Protein AF-A0A382QU37-F1 (afdb_monomer_lite)

Structure (mmCIF, N/CA/C/O backbone):
data_AF-A0A382QU37-F1
#
_entry.id   AF-A0A382QU37-F1
#
loop_
_atom_site.group_PDB
_atom_site.id
_atom_site.type_symbol
_atom_site.label_atom_id
_atom_site.label_alt_id
_atom_site.label_comp_id
_atom_site.label_asym_id
_atom_site.label_entity_id
_atom_site.label_seq_id
_atom_site.pdbx_PDB_ins_code
_atom_site.Cartn_x
_atom_site.Cartn_y
_atom_site.Cartn_z
_atom_site.occupancy
_atom_site.B_iso_or_equiv
_atom_site.auth_seq_id
_atom_site.auth_comp_id
_atom_site.auth_asym_id
_atom_site.auth_atom_id
_atom_site.pdbx_PDB_model_num
ATOM 1 N N . MET A 1 1 ? -37.502 12.002 5.101 1.00 45.00 1 MET A N 1
ATOM 2 C CA . MET A 1 1 ? -36.360 11.709 5.995 1.00 45.00 1 MET A CA 1
ATOM 3 C C . MET A 1 1 ? -35.681 10.447 5.470 1.00 45.00 1 MET A C 1
ATOM 5 O O . MET A 1 1 ? -36.307 9.405 5.558 1.00 45.00 1 MET A O 1
ATOM 9 N N . LEU A 1 2 ? -34.494 10.528 4.847 1.00 39.97 2 LEU A N 1
ATOM 10 C CA . LEU A 1 2 ? -33.598 9.373 4.631 1.00 39.97 2 LEU A CA 1
ATOM 11 C C . LEU A 1 2 ? -32.201 9.871 4.199 1.00 39.97 2 LEU A C 1
ATOM 13 O O . LEU A 1 2 ? -31.842 9.879 3.026 1.00 39.97 2 LEU A O 1
ATOM 17 N N . GLY A 1 3 ? -31.432 10.384 5.159 1.00 38.56 3 GLY A N 1
ATOM 18 C CA . GLY A 1 3 ? -30.033 10.734 4.935 1.00 38.56 3 GLY A CA 1
ATOM 19 C C . GLY A 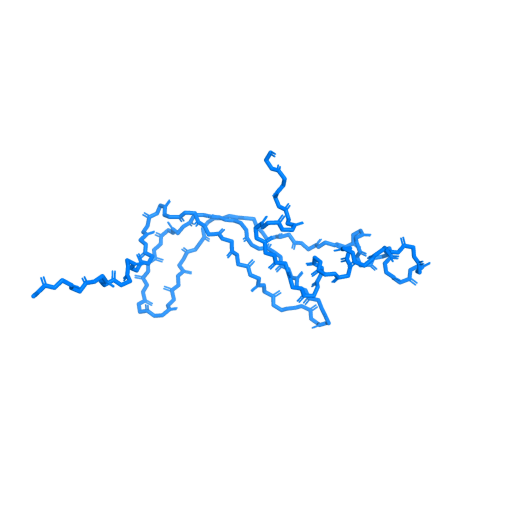1 3 ? -29.180 9.473 5.001 1.00 38.56 3 GLY A C 1
ATOM 20 O O . GLY A 1 3 ? -28.958 8.943 6.087 1.00 38.56 3 GLY A O 1
ATOM 21 N N . LEU A 1 4 ? -28.682 9.006 3.856 1.00 47.31 4 LEU A N 1
ATOM 22 C CA . LEU A 1 4 ? -27.530 8.105 3.784 1.00 47.31 4 LEU A CA 1
ATOM 23 C C . LEU A 1 4 ? -26.295 8.889 4.253 1.00 47.31 4 LEU A C 1
ATOM 25 O O . LEU A 1 4 ? -25.484 9.345 3.449 1.00 47.31 4 LEU A O 1
ATOM 29 N N . GLY A 1 5 ? -26.186 9.129 5.561 1.00 40.09 5 GLY A N 1
ATOM 30 C CA . GLY A 1 5 ? -24.971 9.684 6.141 1.00 40.09 5 GLY A CA 1
ATOM 31 C C . GLY A 1 5 ? -23.817 8.762 5.768 1.00 40.09 5 GLY A C 1
ATOM 32 O O . GLY A 1 5 ? -23.896 7.560 6.026 1.00 40.09 5 GLY A O 1
ATOM 33 N N . LYS A 1 6 ? -22.773 9.299 5.120 1.00 53.81 6 LYS A N 1
ATOM 34 C CA . LYS A 1 6 ? -21.521 8.566 4.898 1.00 53.81 6 LYS A CA 1
ATOM 35 C C . LYS A 1 6 ? -21.121 7.967 6.243 1.00 53.81 6 LYS A C 1
ATOM 37 O O . LYS A 1 6 ? -20.815 8.722 7.164 1.00 53.81 6 LYS A O 1
ATOM 42 N N . LYS A 1 7 ? -21.174 6.637 6.378 1.00 67.44 7 LYS A N 1
ATOM 43 C CA . LYS A 1 7 ? -20.598 5.970 7.546 1.00 67.44 7 LYS A CA 1
ATOM 44 C C . LYS A 1 7 ? -19.133 6.391 7.577 1.00 67.44 7 LYS A C 1
ATOM 46 O O . LYS A 1 7 ? -18.396 6.115 6.634 1.00 67.44 7 LYS A O 1
ATOM 51 N N . GLY A 1 8 ? -18.768 7.165 8.595 1.00 79.69 8 GLY A N 1
ATOM 52 C CA . GLY A 1 8 ? -17.374 7.483 8.858 1.00 79.69 8 GLY A CA 1
ATOM 53 C C . GLY A 1 8 ? -16.607 6.198 9.146 1.00 79.69 8 GLY A C 1
ATOM 54 O O . GLY A 1 8 ? -17.210 5.176 9.480 1.00 79.69 8 GLY A O 1
ATOM 55 N N . LEU A 1 9 ? -15.286 6.266 9.014 1.00 88.88 9 LEU A N 1
ATOM 56 C CA . LEU A 1 9 ? -14.420 5.195 9.489 1.00 88.88 9 LEU A CA 1
ATOM 57 C C . LEU A 1 9 ? -14.644 4.988 10.990 1.00 88.88 9 LEU A C 1
ATOM 59 O O . LEU A 1 9 ? -14.954 5.936 11.717 1.00 88.88 9 LEU A O 1
ATOM 63 N N . LYS A 1 10 ? -14.462 3.758 11.449 1.00 92.75 10 LYS A N 1
ATOM 64 C CA . LYS A 1 10 ? -14.445 3.384 12.866 1.00 92.75 10 LYS A CA 1
ATOM 65 C C . LYS A 1 10 ? -13.285 2.436 13.142 1.00 92.75 10 LYS A C 1
ATOM 67 O O . LYS A 1 10 ? -12.727 1.835 12.227 1.00 92.75 10 LYS A O 1
ATOM 72 N N . GLU A 1 11 ? -12.939 2.291 14.415 1.00 94.31 11 GLU A N 1
ATOM 73 C CA . GLU A 1 11 ? -11.978 1.278 14.851 1.00 94.31 11 GLU A CA 1
ATOM 74 C C . GLU A 1 11 ? -12.388 -0.120 14.368 1.00 94.31 11 GLU A C 1
ATOM 76 O O . GLU A 1 11 ? -13.569 -0.480 14.369 1.00 94.31 11 GLU A O 1
ATOM 81 N N . GLY A 1 12 ? -11.399 -0.887 13.914 1.00 95.31 12 GLY A N 1
ATOM 82 C CA . GLY A 1 12 ? -11.582 -2.200 13.302 1.00 95.31 12 GLY A CA 1
ATOM 83 C C . GLY A 1 12 ? -11.890 -2.184 11.802 1.00 95.31 12 GLY A C 1
ATOM 84 O O . GLY A 1 12 ? -11.790 -3.239 11.179 1.00 95.31 12 GLY A O 1
ATOM 85 N N . ASP A 1 13 ? -12.216 -1.037 11.191 1.00 95.25 13 ASP A N 1
ATOM 86 C CA . ASP A 1 13 ? -12.381 -0.973 9.735 1.00 95.25 13 ASP A CA 1
ATOM 87 C C . ASP A 1 13 ? -11.044 -1.244 9.033 1.00 95.25 13 ASP A C 1
ATOM 89 O O . ASP A 1 13 ? -10.007 -0.677 9.393 1.00 95.25 13 ASP A O 1
ATOM 93 N N . PHE A 1 14 ? -11.069 -2.088 7.999 1.00 94.88 14 PHE A N 1
ATOM 94 C CA . PHE A 1 14 ? -9.914 -2.297 7.134 1.00 94.88 14 PHE A CA 1
ATOM 95 C C . PHE A 1 14 ? -9.769 -1.142 6.155 1.00 94.88 14 PHE A C 1
ATOM 97 O O . PHE A 1 14 ? -10.745 -0.688 5.555 1.00 94.88 14 PHE A O 1
ATOM 104 N N . ILE A 1 15 ? -8.533 -0.698 5.961 1.00 94.38 15 ILE A N 1
ATOM 105 C CA . ILE A 1 15 ? -8.223 0.390 5.050 1.00 94.38 15 ILE A CA 1
ATOM 106 C C . ILE A 1 15 ? -7.174 -0.021 4.026 1.00 94.38 15 ILE A C 1
ATOM 108 O O . ILE A 1 15 ? -6.210 -0.733 4.317 1.00 94.38 15 ILE A O 1
ATOM 112 N N . PHE A 1 16 ? -7.367 0.518 2.829 1.00 95.75 16 PHE A N 1
ATOM 113 C CA . PHE A 1 16 ? -6.352 0.639 1.803 1.00 95.75 16 PHE A CA 1
ATOM 114 C C . PHE A 1 16 ? -6.051 2.123 1.639 1.00 95.75 16 PHE A C 1
ATOM 116 O O . PHE A 1 16 ? -6.960 2.913 1.374 1.00 95.75 16 PHE A O 1
ATOM 123 N N . ALA A 1 17 ? -4.791 2.514 1.775 1.00 94.31 17 ALA A N 1
ATOM 124 C CA . ALA A 1 17 ? -4.379 3.887 1.525 1.00 94.31 17 ALA A CA 1
ATOM 125 C C . ALA A 1 17 ? -3.111 3.937 0.680 1.00 94.31 17 ALA A C 1
ATOM 127 O O . ALA A 1 17 ? -2.338 2.983 0.605 1.00 94.31 17 ALA A O 1
ATOM 128 N N . ARG A 1 18 ? -2.895 5.087 0.048 1.00 94.38 18 ARG A N 1
ATOM 129 C CA . ARG A 1 18 ? -1.672 5.386 -0.691 1.00 94.38 18 ARG A CA 1
ATOM 130 C C . ARG A 1 18 ? -0.938 6.530 -0.020 1.00 94.38 18 ARG A C 1
ATOM 132 O O . ARG A 1 18 ? -1.560 7.503 0.404 1.00 94.38 18 ARG A O 1
ATOM 139 N N . GLN A 1 19 ? 0.376 6.408 0.054 1.00 95.19 19 GLN A N 1
ATOM 140 C CA . GLN A 1 19 ? 1.254 7.448 0.562 1.00 95.19 19 GLN A CA 1
ATOM 141 C C . GLN A 1 19 ? 2.207 7.868 -0.563 1.00 95.19 19 GLN A C 1
ATOM 143 O O . GLN A 1 19 ? 2.967 7.016 -1.030 1.00 95.19 19 GLN A O 1
ATOM 148 N N . PRO A 1 20 ? 2.187 9.139 -1.003 1.00 95.25 20 PRO A N 1
ATOM 149 C CA . PRO A 1 20 ? 3.124 9.634 -2.008 1.00 95.25 20 PRO A CA 1
ATOM 150 C C . PRO A 1 20 ? 4.587 9.397 -1.607 1.00 95.25 20 PRO A C 1
ATOM 152 O O . PRO A 1 20 ? 4.959 9.586 -0.448 1.00 95.25 20 PRO A O 1
ATOM 155 N N . ASP A 1 21 ? 5.404 8.979 -2.570 1.00 93.25 21 ASP A N 1
ATOM 156 C CA . ASP A 1 21 ? 6.821 8.645 -2.413 1.00 93.25 21 ASP A CA 1
ATOM 157 C C . ASP A 1 21 ? 7.569 8.965 -3.719 1.00 93.25 21 ASP A C 1
ATOM 159 O O . ASP A 1 21 ? 7.780 8.101 -4.575 1.00 93.25 21 ASP A O 1
ATOM 163 N N . GLY A 1 22 ? 7.912 10.244 -3.896 1.00 93.06 22 GLY A N 1
ATOM 164 C CA . GLY A 1 22 ? 8.459 10.763 -5.151 1.00 93.06 22 GLY A CA 1
ATOM 165 C C . GLY A 1 22 ? 7.427 10.704 -6.280 1.00 93.06 22 GLY A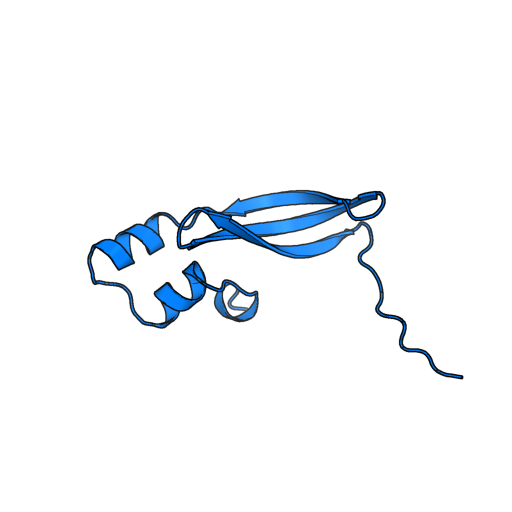 C 1
ATOM 166 O O . GLY A 1 22 ? 6.317 11.212 -6.136 1.00 93.06 22 GLY A O 1
ATOM 167 N N . GLU A 1 23 ? 7.787 10.071 -7.397 1.00 91.31 23 GLU A N 1
ATOM 168 C CA . GLU A 1 23 ? 6.906 9.905 -8.567 1.00 91.31 23 GLU A CA 1
ATOM 169 C C . GLU A 1 23 ? 5.876 8.769 -8.425 1.00 91.31 23 GLU A C 1
ATOM 171 O O . GLU A 1 23 ? 4.990 8.612 -9.270 1.00 91.31 23 GLU A O 1
ATOM 176 N N . TYR A 1 24 ? 5.991 7.960 -7.369 1.00 94.81 24 TYR A N 1
ATOM 177 C CA . TYR A 1 24 ? 5.161 6.780 -7.131 1.00 94.81 24 TYR A CA 1
ATOM 178 C C . TYR A 1 24 ? 4.508 6.833 -5.748 1.00 94.81 24 TYR A C 1
ATOM 180 O O . TYR A 1 24 ? 4.602 7.822 -5.024 1.00 94.81 24 TYR A O 1
ATOM 188 N N . ASN A 1 25 ? 3.825 5.754 -5.370 1.00 97.06 25 ASN A N 1
ATOM 189 C CA . ASN A 1 25 ? 3.169 5.634 -4.076 1.00 97.06 25 ASN A CA 1
ATOM 190 C C . ASN A 1 25 ? 3.649 4.387 -3.329 1.00 97.06 25 ASN A C 1
ATOM 192 O O . ASN A 1 25 ? 3.838 3.319 -3.918 1.00 97.06 25 ASN A O 1
ATOM 196 N N . LYS A 1 26 ? 3.773 4.513 -2.009 1.00 96.94 26 LYS A N 1
ATOM 197 C CA . LYS A 1 26 ? 3.705 3.379 -1.086 1.00 96.94 26 LYS A CA 1
ATOM 198 C C . LYS A 1 26 ? 2.244 3.006 -0.870 1.00 96.94 26 LYS A C 1
ATOM 200 O O . LYS A 1 26 ? 1.354 3.856 -0.954 1.00 96.94 26 LYS A O 1
ATOM 205 N N . ILE A 1 27 ? 2.013 1.739 -0.569 1.00 96.75 27 ILE A N 1
ATOM 206 C CA . ILE A 1 27 ? 0.680 1.189 -0.333 1.00 96.75 27 ILE A CA 1
ATOM 207 C C . ILE A 1 27 ? 0.567 0.845 1.146 1.00 96.75 27 ILE A C 1
ATOM 209 O O . ILE A 1 27 ? 1.501 0.292 1.720 1.00 96.75 27 ILE A O 1
ATOM 213 N N . ILE A 1 28 ? -0.557 1.177 1.765 1.00 96.50 28 ILE A N 1
ATOM 214 C CA . ILE A 1 28 ? -0.837 0.891 3.168 1.00 96.50 28 ILE A CA 1
ATOM 215 C C . ILE A 1 28 ? -2.036 -0.045 3.233 1.00 96.50 28 ILE A C 1
ATOM 217 O O . ILE A 1 28 ? -3.100 0.278 2.705 1.00 96.50 28 ILE A O 1
ATOM 221 N N . PHE A 1 29 ? -1.856 -1.164 3.928 1.00 96.12 29 PHE A N 1
ATOM 222 C CA . PHE A 1 29 ? -2.923 -2.084 4.311 1.00 96.12 29 PHE A CA 1
ATOM 223 C C . PHE A 1 29 ? -2.962 -2.173 5.823 1.00 96.12 29 PHE A C 1
ATOM 225 O O . PHE A 1 29 ? -1.923 -2.388 6.445 1.00 96.12 29 PHE A O 1
ATOM 232 N N . GLY A 1 30 ? -4.134 -2.047 6.426 1.00 96.25 30 GLY A N 1
ATOM 233 C CA . GLY A 1 30 ? -4.237 -2.172 7.872 1.00 96.25 30 GLY A CA 1
ATOM 234 C C . GLY A 1 30 ? -5.654 -2.050 8.379 1.00 96.25 30 GLY A C 1
ATOM 235 O O . GLY A 1 30 ? -6.601 -1.965 7.599 1.00 96.25 30 GLY A O 1
ATOM 236 N N . ALA A 1 31 ? -5.773 -2.024 9.698 1.00 97.31 31 ALA A N 1
ATOM 237 C CA . ALA A 1 31 ? -7.016 -1.758 10.396 1.00 97.31 31 ALA A CA 1
ATOM 238 C C . ALA A 1 31 ? -6.912 -0.443 11.173 1.00 97.31 31 ALA A C 1
ATOM 240 O O . ALA A 1 31 ? -5.852 -0.107 11.715 1.00 97.31 31 ALA A O 1
ATOM 241 N N . VAL A 1 32 ? -8.018 0.295 11.236 1.00 96.81 32 VAL A N 1
ATOM 242 C CA . VAL A 1 32 ? -8.132 1.500 12.061 1.00 96.81 32 VAL A CA 1
ATOM 243 C C . VAL A 1 32 ? -8.034 1.115 13.536 1.00 96.81 32 VAL A 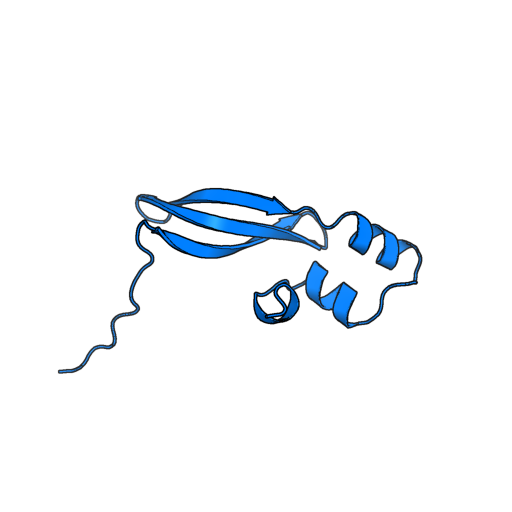C 1
ATOM 245 O O . VAL A 1 32 ? -8.779 0.257 14.006 1.00 96.81 32 VAL A O 1
ATOM 248 N N . THR A 1 33 ? -7.146 1.772 14.276 1.00 97.06 33 THR A N 1
ATOM 249 C CA . THR A 1 33 ? -6.967 1.580 15.727 1.00 97.06 33 THR A CA 1
ATOM 250 C C . THR A 1 33 ? -7.448 2.753 16.567 1.00 97.06 33 THR A C 1
ATOM 252 O O . THR A 1 33 ? -7.552 2.618 17.778 1.00 97.06 33 THR A O 1
ATOM 255 N N . GLY A 1 34 ? -7.729 3.898 15.947 1.00 94.06 34 GLY A N 1
ATOM 256 C CA . GLY A 1 34 ? -8.274 5.061 16.634 1.00 94.06 34 GLY A CA 1
ATOM 257 C C . GLY A 1 34 ? -8.517 6.216 15.677 1.00 94.06 34 GLY A C 1
ATOM 258 O O . GLY A 1 34 ? -7.875 6.314 14.629 1.00 94.06 34 GLY A O 1
ATOM 259 N N . ILE A 1 35 ? -9.446 7.102 16.024 1.00 94.69 35 ILE A N 1
ATOM 260 C CA . ILE A 1 35 ? -9.757 8.296 15.230 1.00 94.69 35 ILE A CA 1
ATOM 261 C C . ILE A 1 35 ? -9.757 9.509 16.153 1.00 94.69 35 ILE A C 1
ATOM 263 O O . ILE A 1 35 ? -10.502 9.560 17.129 1.00 94.69 35 ILE A O 1
ATOM 267 N N . GLN A 1 36 ? -8.930 10.502 15.830 1.00 93.19 36 GLN A N 1
ATOM 268 C CA . GLN A 1 36 ? -8.842 11.760 16.564 1.00 93.19 36 GLN A CA 1
ATOM 269 C C . GLN A 1 36 ? -8.931 12.936 15.588 1.00 93.19 36 GLN A C 1
ATOM 271 O O . GLN A 1 36 ? -7.956 13.308 14.928 1.00 93.19 36 GLN A O 1
ATOM 276 N N . GLY A 1 37 ? -10.124 13.527 15.482 1.00 89.69 37 GLY A N 1
ATOM 277 C CA . GLY A 1 37 ? -10.407 14.570 14.497 1.00 89.69 37 GLY A CA 1
ATOM 278 C C . GLY A 1 37 ? -10.211 14.047 13.072 1.00 89.69 37 GLY A C 1
ATOM 279 O O . GLY A 1 37 ? -10.902 13.128 12.647 1.00 89.69 37 GLY A O 1
ATOM 280 N N . THR A 1 38 ? -9.254 14.620 12.340 1.00 88.88 38 THR A N 1
ATOM 281 C CA . THR A 1 38 ? -8.890 14.203 10.973 1.00 88.88 38 THR A CA 1
ATOM 282 C C . THR A 1 38 ? -7.742 13.193 10.922 1.00 88.88 38 THR A C 1
ATOM 284 O O . THR A 1 38 ? -7.335 12.783 9.835 1.00 88.88 38 THR A O 1
ATOM 287 N N . LYS A 1 39 ? -7.196 12.793 12.078 1.00 92.50 39 LYS A N 1
ATOM 288 C CA . LYS A 1 39 ? -6.122 11.802 12.173 1.00 92.50 39 LYS A CA 1
ATOM 289 C C . LYS A 1 39 ? -6.707 10.422 12.433 1.00 92.50 39 LYS A C 1
ATOM 291 O O . LYS A 1 39 ? -7.566 10.256 13.296 1.00 92.50 39 LYS A O 1
ATOM 296 N N . ILE A 1 40 ? -6.197 9.439 11.704 1.00 93.56 40 ILE A N 1
ATOM 297 C CA . ILE A 1 40 ? -6.599 8.039 11.807 1.00 93.56 40 ILE A CA 1
ATOM 298 C C . ILE A 1 40 ? -5.354 7.246 12.197 1.00 93.56 40 ILE A C 1
ATOM 300 O O . ILE A 1 40 ? -4.347 7.278 11.489 1.00 93.56 40 ILE A O 1
ATOM 304 N N . GLY A 1 41 ? -5.415 6.572 13.341 1.00 95.38 41 GLY A N 1
ATOM 305 C CA . GLY A 1 41 ? -4.440 5.571 13.748 1.00 95.38 41 GLY A CA 1
ATOM 306 C C . GLY A 1 41 ? -4.673 4.290 12.961 1.00 95.38 41 GLY A C 1
ATOM 307 O O . GLY A 1 41 ? -5.813 3.848 12.812 1.00 95.38 41 GLY A O 1
ATOM 308 N N . VAL A 1 42 ? -3.600 3.712 12.432 1.00 96.31 42 VAL A N 1
ATOM 309 C CA . VAL A 1 42 ? -3.655 2.515 11.592 1.00 96.31 42 VAL A CA 1
ATOM 310 C C . VAL A 1 42 ? -2.588 1.552 12.077 1.00 96.31 42 VAL A C 1
ATOM 312 O O . VAL A 1 42 ? -1.419 1.925 12.164 1.00 96.31 42 VAL A O 1
ATOM 315 N N . ASN A 1 43 ? -2.982 0.315 12.362 1.00 97.25 43 ASN A N 1
ATOM 316 C CA . ASN A 1 43 ? -2.046 -0.787 12.551 1.00 97.25 43 ASN A CA 1
ATOM 317 C C . ASN A 1 43 ? -2.052 -1.660 11.294 1.00 97.25 43 ASN A C 1
ATOM 319 O O . ASN A 1 43 ? -3.114 -2.101 10.848 1.00 97.25 43 ASN A O 1
ATOM 323 N N . GLY A 1 44 ? -0.884 -1.870 10.692 1.00 95.62 44 GLY A N 1
ATOM 324 C CA . GLY A 1 44 ? -0.788 -2.506 9.388 1.00 95.62 44 GLY A CA 1
ATOM 325 C C . GLY A 1 44 ? 0.614 -2.503 8.790 1.00 95.62 44 GLY A C 1
ATOM 326 O O . GLY A 1 44 ? 1.613 -2.358 9.491 1.00 95.62 44 GLY A O 1
ATOM 327 N N . ILE A 1 45 ? 0.672 -2.669 7.471 1.00 97.00 45 ILE A N 1
ATOM 328 C CA . ILE A 1 45 ? 1.900 -2.801 6.688 1.00 97.00 45 ILE A CA 1
ATOM 329 C C . ILE A 1 45 ? 1.977 -1.659 5.677 1.00 97.00 45 ILE A C 1
ATOM 331 O O . ILE A 1 45 ? 1.006 -1.362 4.979 1.00 97.00 45 ILE A O 1
ATOM 335 N N . ILE A 1 46 ? 3.164 -1.060 5.567 1.00 96.56 46 ILE A N 1
ATOM 336 C CA . ILE A 1 46 ? 3.514 -0.130 4.493 1.00 96.56 46 ILE A CA 1
ATOM 337 C C . ILE A 1 46 ? 4.377 -0.881 3.483 1.00 96.56 46 ILE A C 1
ATOM 339 O O . ILE A 1 46 ? 5.470 -1.346 3.803 1.00 96.56 46 ILE A O 1
ATOM 343 N N . ILE A 1 47 ? 3.897 -0.982 2.251 1.00 96.00 47 ILE A N 1
ATOM 344 C CA . ILE A 1 47 ? 4.575 -1.663 1.155 1.00 96.00 47 ILE A CA 1
ATOM 345 C C . ILE A 1 47 ? 5.230 -0.618 0.256 1.00 96.00 47 ILE A C 1
ATOM 347 O O . ILE A 1 47 ? 4.559 0.238 -0.323 1.00 96.00 47 ILE A O 1
ATOM 351 N N . ASN A 1 48 ? 6.551 -0.720 0.106 1.00 96.19 48 ASN A N 1
ATOM 352 C CA . ASN A 1 48 ? 7.307 -0.006 -0.917 1.00 96.19 48 ASN A CA 1
ATOM 353 C C . ASN A 1 48 ? 7.578 -0.961 -2.098 1.00 96.19 48 ASN A C 1
ATOM 355 O O . ASN A 1 48 ? 8.406 -1.863 -1.957 1.00 96.19 48 ASN A O 1
ATOM 359 N N . PRO A 1 49 ? 6.907 -0.798 -3.252 1.00 93.38 49 PRO A N 1
ATOM 360 C CA . PRO A 1 49 ? 6.987 -1.725 -4.387 1.00 93.38 49 PRO A CA 1
ATOM 361 C C . PRO A 1 49 ? 8.290 -1.577 -5.206 1.00 93.38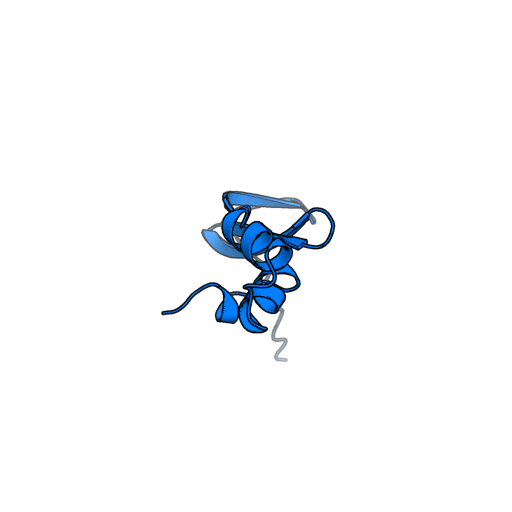 49 PRO A C 1
ATOM 363 O O . PRO A 1 49 ? 8.264 -1.366 -6.418 1.00 93.38 49 PRO A O 1
ATOM 366 N N . VAL A 1 50 ? 9.451 -1.714 -4.557 1.00 94.50 50 VAL A N 1
ATOM 367 C CA . VAL A 1 50 ? 10.791 -1.527 -5.153 1.00 94.50 50 VAL A CA 1
ATOM 368 C C . VAL A 1 50 ? 11.035 -2.394 -6.388 1.00 94.50 50 VAL A C 1
ATOM 370 O O . VAL A 1 50 ? 11.533 -1.905 -7.395 1.00 94.50 50 VAL A O 1
ATOM 373 N N . GLY A 1 51 ? 10.605 -3.658 -6.376 1.00 93.25 51 GLY A N 1
ATOM 374 C CA . GLY A 1 51 ? 10.768 -4.541 -7.534 1.00 93.25 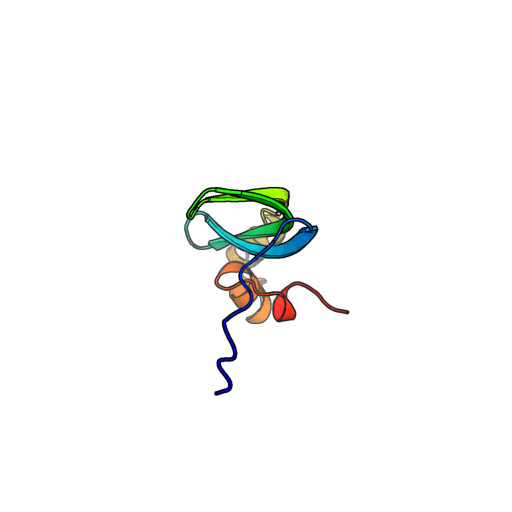51 GLY A CA 1
ATOM 375 C C . GLY A 1 51 ? 9.993 -4.067 -8.768 1.00 93.25 51 GLY A C 1
ATOM 376 O O . GLY A 1 51 ? 10.441 -4.263 -9.896 1.00 93.25 51 GLY A O 1
ATOM 377 N N . LEU A 1 52 ? 8.845 -3.415 -8.568 1.00 92.94 52 LEU A N 1
ATOM 378 C CA . LEU A 1 52 ? 8.040 -2.865 -9.656 1.00 92.94 52 LEU A CA 1
ATOM 379 C C . LEU A 1 52 ? 8.649 -1.565 -10.190 1.00 92.94 52 LEU A C 1
ATOM 381 O O . LEU A 1 52 ? 8.688 -1.382 -11.406 1.00 92.94 52 LEU A O 1
ATOM 385 N N . LYS A 1 53 ? 9.188 -0.719 -9.297 1.00 94.12 53 LYS A N 1
ATOM 386 C CA . LYS A 1 53 ? 9.957 0.484 -9.664 1.00 94.12 53 LYS A CA 1
ATOM 387 C C . LYS A 1 53 ? 11.139 0.103 -10.566 1.00 94.12 53 LYS A C 1
ATOM 389 O O . LYS A 1 53 ? 11.235 0.593 -11.687 1.00 94.12 53 LYS A O 1
ATOM 394 N N . ASN A 1 54 ? 11.917 -0.903 -10.162 1.00 94.62 54 ASN A N 1
ATOM 395 C CA . ASN A 1 54 ? 13.047 -1.409 -10.947 1.00 94.62 54 ASN A CA 1
ATOM 396 C C . ASN A 1 54 ? 12.621 -1.938 -12.330 1.00 94.62 54 ASN A C 1
ATOM 398 O O . ASN A 1 54 ? 13.338 -1.771 -13.314 1.00 94.62 54 ASN A O 1
ATOM 402 N N . LYS A 1 55 ? 11.448 -2.581 -12.444 1.00 93.44 55 LYS A N 1
ATOM 403 C CA . LYS A 1 55 ? 10.927 -3.039 -13.746 1.00 93.44 55 LYS A CA 1
ATOM 404 C C . LYS A 1 55 ? 10.592 -1.880 -14.688 1.00 93.44 55 LYS A C 1
ATOM 406 O O . LYS A 1 55 ? 10.757 -2.055 -15.896 1.00 93.44 55 LYS A O 1
ATOM 411 N N . ILE A 1 56 ? 10.125 -0.739 -14.170 1.00 91.94 56 ILE A N 1
ATOM 412 C CA . ILE A 1 56 ? 9.899 0.467 -14.983 1.00 91.94 56 ILE A CA 1
ATOM 413 C C . ILE A 1 56 ? 11.227 1.009 -15.493 1.00 91.94 56 ILE A C 1
ATOM 415 O O . ILE A 1 56 ? 11.364 1.215 -16.694 1.00 91.94 56 ILE A O 1
ATOM 419 N N . GLU A 1 57 ? 12.205 1.183 -14.606 1.00 91.56 57 GLU A N 1
ATOM 420 C CA . GLU A 1 57 ? 13.525 1.720 -14.966 1.00 91.56 57 GLU A CA 1
ATOM 421 C C . GLU A 1 57 ? 14.222 0.871 -16.038 1.00 91.56 57 GLU A C 1
ATOM 423 O O . GLU A 1 57 ? 14.882 1.395 -16.928 1.00 91.56 57 GLU A O 1
ATOM 428 N N . GLN A 1 58 ? 14.016 -0.448 -16.007 1.00 93.75 58 GLN A N 1
ATOM 429 C CA . GLN A 1 58 ? 14.544 -1.375 -17.011 1.00 93.75 58 GLN A CA 1
ATOM 430 C C . GLN A 1 58 ? 13.764 -1.390 -18.338 1.00 93.75 58 GLN A C 1
ATOM 432 O O . GLN A 1 58 ? 14.119 -2.160 -19.229 1.00 93.75 58 GLN A O 1
ATOM 437 N N . GLY A 1 59 ? 12.669 -0.633 -18.467 1.00 93.44 59 GLY A N 1
ATOM 438 C CA . GLY A 1 59 ? 11.797 -0.658 -19.646 1.00 93.44 59 GLY A CA 1
ATOM 439 C C . GLY A 1 59 ? 11.012 -1.965 -19.820 1.00 93.44 59 GLY A C 1
ATOM 440 O O . GLY A 1 59 ? 10.546 -2.267 -20.913 1.00 93.44 59 GLY A O 1
ATOM 441 N N . LYS A 1 60 ? 10.868 -2.766 -18.754 1.00 94.06 60 LYS A N 1
ATOM 442 C CA . LYS A 1 60 ? 10.224 -4.097 -18.778 1.00 94.06 60 LYS A CA 1
ATOM 443 C C . LYS A 1 60 ? 8.815 -4.104 -18.179 1.00 94.06 60 LYS A C 1
ATOM 445 O O . LYS A 1 60 ? 8.208 -5.163 -18.025 1.00 94.06 60 LYS A O 1
ATOM 450 N N . ALA A 1 61 ? 8.308 -2.948 -17.765 1.00 92.56 61 ALA A N 1
ATOM 451 C CA . ALA A 1 61 ? 6.999 -2.819 -17.143 1.00 92.56 61 ALA A CA 1
ATOM 452 C C . ALA A 1 61 ? 5.895 -2.596 -18.187 1.00 92.56 61 ALA A C 1
ATOM 454 O O . ALA A 1 61 ? 6.003 -1.719 -19.038 1.00 92.56 61 ALA A O 1
ATOM 455 N N . GLY A 1 62 ? 4.804 -3.359 -18.083 1.00 92.62 62 GLY A N 1
ATOM 456 C CA . GLY A 1 62 ? 3.577 -3.099 -18.841 1.00 92.62 62 GLY A CA 1
ATOM 457 C C . GLY A 1 62 ? 2.716 -1.995 -18.214 1.00 92.62 62 GLY A C 1
ATOM 458 O O . GLY A 1 62 ? 2.952 -1.576 -17.079 1.00 92.62 62 GLY A O 1
ATOM 459 N N . ALA A 1 63 ? 1.664 -1.572 -18.922 1.00 92.81 63 ALA A N 1
ATOM 460 C CA . ALA A 1 63 ? 0.777 -0.479 -18.501 1.00 92.81 63 ALA A CA 1
ATOM 461 C C . ALA A 1 63 ? 0.192 -0.668 -17.086 1.00 92.81 63 ALA A C 1
ATOM 463 O O . ALA A 1 63 ? 0.196 0.266 -16.287 1.00 92.81 63 ALA A O 1
ATOM 464 N N . ARG A 1 64 ? -0.213 -1.897 -16.734 1.00 91.25 64 ARG A N 1
ATOM 465 C CA . ARG A 1 64 ? -0.758 -2.226 -15.403 1.00 91.25 64 ARG A CA 1
ATOM 466 C C . ARG A 1 64 ? 0.243 -1.983 -14.269 1.00 91.25 64 ARG A C 1
ATOM 468 O O . ARG A 1 64 ? -0.131 -1.515 -13.202 1.00 91.25 64 ARG A O 1
ATOM 475 N N . SER A 1 65 ? 1.525 -2.267 -14.494 1.00 92.50 65 SER A N 1
ATOM 476 C CA . SER A 1 65 ? 2.582 -2.020 -13.506 1.00 92.50 65 SER A CA 1
ATOM 477 C C . SER A 1 65 ? 2.748 -0.529 -13.212 1.00 92.50 65 SER A C 1
ATOM 479 O O . SER A 1 65 ? 2.929 -0.135 -12.062 1.00 92.50 65 SER A O 1
ATOM 481 N N . VAL A 1 66 ? 2.669 0.300 -14.257 1.00 93.69 66 VAL A N 1
ATOM 482 C CA . VAL A 1 66 ? 2.734 1.762 -14.136 1.00 93.69 66 VAL A CA 1
ATOM 483 C C . VAL A 1 66 ? 1.508 2.291 -13.396 1.00 93.69 66 VAL A C 1
ATOM 485 O O . VAL A 1 66 ? 1.644 3.137 -12.514 1.00 93.69 66 VAL A O 1
ATOM 488 N N . GLU A 1 67 ? 0.326 1.762 -13.715 1.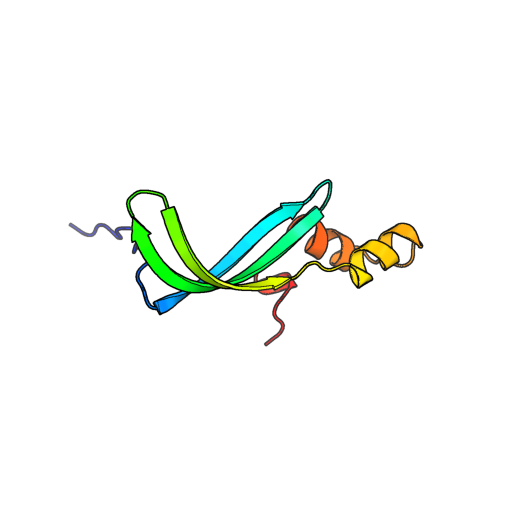00 94.44 67 GLU A N 1
ATOM 489 C CA . GLU A 1 67 ? -0.925 2.113 -13.044 1.00 94.44 67 GLU A CA 1
ATOM 490 C C . GLU A 1 67 ? -0.867 1.817 -11.541 1.00 94.44 67 GLU A C 1
ATOM 492 O O . GLU A 1 67 ? -1.144 2.706 -10.743 1.00 94.44 67 GLU A O 1
ATOM 497 N N . ILE A 1 68 ? -0.421 0.619 -11.147 1.00 94.31 68 ILE A N 1
ATOM 498 C CA . ILE A 1 68 ? -0.286 0.232 -9.734 1.00 94.31 68 ILE A CA 1
ATOM 499 C C . ILE A 1 68 ? 0.661 1.180 -8.984 1.00 94.31 68 ILE A C 1
ATOM 501 O O . ILE A 1 68 ? 0.381 1.567 -7.855 1.00 94.31 68 ILE A O 1
ATOM 505 N N . LEU A 1 69 ? 1.774 1.598 -9.593 1.00 94.38 69 LEU A N 1
ATOM 506 C CA . LEU A 1 69 ? 2.732 2.491 -8.932 1.00 94.38 69 LEU A CA 1
ATOM 507 C C . LEU A 1 69 ? 2.236 3.937 -8.799 1.00 94.38 69 LEU A C 1
ATOM 509 O O . LEU A 1 69 ? 2.492 4.592 -7.782 1.00 94.38 69 LEU A O 1
ATOM 513 N N . LYS A 1 70 ? 1.537 4.451 -9.816 1.00 94.56 70 LYS A N 1
ATOM 514 C CA . LYS A 1 70 ? 1.054 5.842 -9.846 1.00 94.56 70 LYS A CA 1
ATOM 515 C C . LYS A 1 70 ? -0.301 6.024 -9.165 1.00 94.56 70 LYS A C 1
ATOM 517 O O . LYS A 1 70 ? -0.562 7.075 -8.580 1.00 94.56 70 LYS A O 1
ATOM 522 N N . ASN A 1 71 ? -1.162 5.020 -9.240 1.00 95.31 71 ASN A N 1
ATOM 523 C CA . ASN A 1 71 ? -2.520 5.059 -8.720 1.00 95.31 71 ASN A CA 1
ATOM 524 C C . ASN A 1 71 ? -2.943 3.691 -8.153 1.00 95.31 71 ASN A C 1
ATOM 526 O O . ASN A 1 71 ? -3.852 3.049 -8.691 1.00 95.31 71 ASN A O 1
ATOM 530 N N . PRO A 1 72 ? -2.292 3.229 -7.071 1.00 95.44 72 PRO A N 1
ATOM 531 C CA . PRO A 1 72 ? -2.680 1.981 -6.433 1.00 95.44 72 PRO A CA 1
ATOM 532 C C . PRO A 1 72 ? -4.100 2.101 -5.877 1.00 95.44 72 PRO A C 1
ATOM 534 O O . PRO A 1 72 ? -4.456 3.102 -5.247 1.00 95.44 72 PRO A O 1
ATOM 537 N N . ASN A 1 73 ? -4.899 1.067 -6.098 1.00 94.25 73 ASN A N 1
ATOM 538 C CA . ASN A 1 73 ? -6.228 0.898 -5.532 1.00 94.25 73 ASN A CA 1
ATOM 539 C C . ASN A 1 73 ? -6.461 -0.590 -5.206 1.00 94.25 73 ASN A C 1
ATOM 541 O O . ASN A 1 73 ? -5.700 -1.442 -5.673 1.00 94.25 73 ASN A O 1
ATOM 545 N N . PRO A 1 74 ? -7.478 -0.924 -4.393 1.00 92.88 74 PRO A N 1
ATOM 546 C CA . PRO A 1 74 ? -7.756 -2.314 -4.049 1.00 92.88 74 PRO A CA 1
ATOM 547 C C . PRO A 1 74 ? -7.908 -3.222 -5.274 1.00 92.88 74 PRO A C 1
ATOM 549 O O . PRO A 1 74 ? -7.296 -4.283 -5.296 1.00 92.88 74 PRO A O 1
ATOM 552 N N . ASP A 1 75 ? -8.613 -2.783 -6.318 1.00 91.56 75 ASP A N 1
ATOM 553 C CA . ASP A 1 75 ? -8.909 -3.605 -7.502 1.00 91.56 75 ASP A CA 1
ATOM 554 C C . ASP A 1 75 ? -7.654 -3.949 -8.320 1.00 91.56 75 ASP A C 1
ATOM 556 O O . ASP A 1 75 ? -7.532 -5.041 -8.883 1.00 91.56 75 ASP A O 1
ATOM 560 N N . ASN A 1 76 ? -6.688 -3.027 -8.399 1.00 92.31 76 ASN A N 1
ATOM 561 C CA . ASN A 1 76 ? -5.453 -3.254 -9.146 1.00 92.31 76 ASN A CA 1
ATOM 562 C C . ASN A 1 76 ? -4.339 -3.908 -8.309 1.00 92.31 76 ASN A C 1
ATOM 564 O O . ASN A 1 76 ? -3.420 -4.481 -8.902 1.00 92.31 76 ASN A O 1
ATOM 568 N N . CYS A 1 77 ? -4.448 -3.890 -6.975 1.00 91.88 77 CYS A N 1
ATOM 569 C CA . CYS A 1 77 ? -3.446 -4.424 -6.045 1.00 91.88 77 CYS A CA 1
ATOM 570 C C . CYS A 1 77 ? -3.835 -5.753 -5.376 1.00 91.88 77 CYS A C 1
ATOM 572 O O . CYS A 1 77 ? -2.942 -6.507 -4.995 1.00 91.88 77 CYS A O 1
ATOM 574 N N . ILE A 1 78 ? -5.126 -6.045 -5.214 1.00 89.06 78 ILE A N 1
ATOM 575 C CA . ILE A 1 78 ? -5.636 -7.250 -4.554 1.00 89.06 78 ILE A CA 1
ATOM 576 C C . ILE A 1 78 ? -6.423 -8.052 -5.590 1.00 89.06 78 ILE A C 1
ATOM 578 O O . ILE A 1 78 ? -7.486 -7.635 -6.036 1.00 89.06 78 ILE A O 1
ATOM 582 N N . GLN A 1 79 ? -5.896 -9.210 -5.977 1.00 79.25 79 GLN A N 1
ATOM 583 C CA . GLN A 1 79 ? -6.663 -10.199 -6.731 1.00 79.25 79 GLN A CA 1
ATOM 584 C C . GLN A 1 79 ? -7.260 -11.183 -5.725 1.00 79.25 79 GLN A C 1
ATOM 586 O O . GLN A 1 79 ? -6.510 -11.797 -4.965 1.00 79.25 79 GLN A O 1
ATOM 591 N N . MET A 1 80 ? -8.590 -11.260 -5.691 1.00 53.69 80 MET A N 1
ATOM 592 C CA . MET A 1 80 ? -9.337 -12.292 -4.966 1.00 53.69 80 MET A CA 1
ATOM 593 C C . MET A 1 80 ? -9.626 -13.478 -5.877 1.00 53.69 80 MET A C 1
ATOM 595 O O . MET A 1 80 ? -9.866 -13.236 -7.082 1.00 53.69 80 MET A O 1
#

Secondary structure (DSSP, 8-state):
----------TT-EEEEEEEETTEEEEEEEEEEEEETTEEEEEEEEE--HHHHHHHHTT---HHHHHHHHS--HHHH---

pLDDT: mean 89.15, std 14.25, range [38.56, 97.31]

Organism: NCBI:txid408172

Sequence (80 aa):
MLGLGKKGLKEGDFIFARQPDGEYNKIIFGAVTGIQGTKIGVNGIIINPVGLKNKIEQGKAGARSVEILKNPNPDNCIQM

Foldseek 3Di:
DDDPPPPDADFQDWDWDWDDDPQWTWIWTFTFHDDDPPDTDTDTDTHDPVVLVVCVVVVNDDPLSVCCGNPNDCVSPDDD

Radius of gyration: 15.81 Å; chains: 1; bounding box: 51×27×36 Å